Protein AF-A0AA39ITQ7-F1 (afdb_monomer)

Secondary structure (DSSP, 8-state):
-HHHHHHHHHHHHHHTTTT--TT-EEE---S--SSSSS--TT--SGGGSS-----EEEEETTEEPSSS-HHHHHHHHHHHHHHHHHHHHHHHHH-HHHHHHHHHHHHHHHHHHHHHHHHHHHHHTTTPPEEEEEE-TTS-EEEEEEEEETTTTEEEEE-S----

Organism: NCBI:txid47425

Solvent-accessible surface area (backbone atoms only — not comparable to full-atom values): 9907 Å² total; per-residue (Å²): 107,69,70,64,47,51,55,48,50,56,52,48,52,63,76,41,60,95,69,76,55,94,82,60,38,77,44,68,57,75,82,45,32,92,49,98,60,79,71,66,98,79,57,87,49,77,80,64,31,28,68,82,37,81,61,46,75,45,27,65,93,85,46,71,69,93,84,63,71,60,67,63,52,49,51,54,52,49,52,52,50,51,51,52,51,52,51,51,52,49,30,72,77,62,36,60,70,52,51,53,51,50,54,50,50,52,52,52,50,53,50,50,55,50,26,52,50,47,35,49,52,36,61,76,59,68,73,52,68,47,76,50,79,49,69,46,98,88,65,51,77,47,39,40,39,38,42,70,42,72,87,80,38,45,74,48,83,42,66,83,64,78,81,128

Structure (mmCIF, N/CA/C/O backbone):
data_AF-A0AA39ITQ7-F1
#
_entry.id   AF-A0AA39ITQ7-F1
#
loop_
_atom_site.group_PDB
_atom_site.id
_atom_site.type_symbol
_atom_site.label_atom_id
_atom_site.label_alt_id
_atom_site.label_comp_id
_atom_site.label_asym_id
_atom_site.label_entity_id
_atom_site.label_seq_id
_atom_site.pdbx_PDB_ins_code
_atom_site.Cartn_x
_atom_site.Cartn_y
_atom_site.Cartn_z
_atom_site.occupancy
_atom_site.B_iso_or_equiv
_atom_site.auth_seq_id
_atom_site.auth_comp_id
_atom_site.auth_asym_id
_atom_site.auth_atom_id
_atom_site.pdbx_PDB_model_num
ATOM 1 N N . HIS A 1 1 ? 3.014 -5.168 1.101 1.00 56.47 1 HIS A N 1
ATOM 2 C CA . HIS A 1 1 ? 1.814 -5.413 1.934 1.00 56.47 1 HIS A CA 1
ATOM 3 C C . HIS A 1 1 ? 0.848 -4.228 1.999 1.00 56.47 1 HIS A C 1
ATOM 5 O O . HIS A 1 1 ? -0.329 -4.468 1.799 1.00 56.47 1 HIS A O 1
ATOM 11 N N . LEU A 1 2 ? 1.289 -2.980 2.225 1.00 61.53 2 LEU A N 1
ATOM 12 C CA . LEU A 1 2 ? 0.388 -1.823 2.428 1.00 61.53 2 LEU A CA 1
ATOM 13 C C . LEU A 1 2 ? -0.668 -1.613 1.320 1.00 61.53 2 LEU A C 1
ATOM 15 O O . LEU A 1 2 ? -1.850 -1.526 1.634 1.00 61.53 2 LEU A O 1
ATOM 19 N N . GLY A 1 3 ? -0.275 -1.613 0.039 1.00 62.28 3 GLY A N 1
ATOM 20 C CA . GLY A 1 3 ? -1.227 -1.469 -1.077 1.00 62.28 3 GLY A CA 1
ATOM 21 C C . GLY A 1 3 ? -2.244 -2.614 -1.153 1.00 62.28 3 GLY A C 1
ATOM 22 O O . GLY A 1 3 ? -3.445 -2.376 -1.187 1.00 62.28 3 GLY A O 1
ATOM 23 N N . ALA A 1 4 ? -1.769 -3.859 -1.063 1.00 66.69 4 ALA A N 1
ATOM 24 C CA . ALA A 1 4 ? -2.628 -5.044 -1.067 1.00 66.69 4 ALA A CA 1
ATOM 25 C C . ALA A 1 4 ? -3.592 -5.093 0.136 1.00 66.69 4 ALA A C 1
ATOM 27 O O . ALA A 1 4 ? -4.732 -5.522 -0.014 1.00 66.69 4 ALA A O 1
ATOM 28 N N . MET A 1 5 ? -3.165 -4.628 1.317 1.00 74.25 5 MET A N 1
ATOM 29 C CA . MET A 1 5 ? -4.034 -4.552 2.497 1.00 74.25 5 MET A CA 1
ATOM 30 C C . MET A 1 5 ? -5.083 -3.447 2.369 1.00 74.25 5 MET A C 1
ATOM 32 O O . MET A 1 5 ? -6.224 -3.678 2.743 1.00 74.25 5 MET A O 1
ATOM 36 N N . SER A 1 6 ? -4.738 -2.285 1.801 1.00 74.25 6 SER A N 1
ATOM 37 C CA . SER A 1 6 ? -5.715 -1.220 1.527 1.00 74.25 6 SER A CA 1
ATOM 38 C C . SER A 1 6 ? -6.824 -1.712 0.591 1.00 74.25 6 SER A C 1
ATOM 40 O O . SER A 1 6 ? -8.007 -1.585 0.906 1.00 74.25 6 SER A O 1
ATOM 42 N N . SER A 1 7 ? -6.454 -2.386 -0.504 1.00 73.12 7 SER A N 1
ATOM 43 C CA . SER A 1 7 ? -7.423 -3.006 -1.415 1.00 73.12 7 SER A CA 1
ATOM 44 C C . SER A 1 7 ? -8.261 -4.089 -0.729 1.00 73.12 7 SER A C 1
ATOM 46 O O . SER A 1 7 ? -9.468 -4.157 -0.951 1.00 73.12 7 SER A O 1
ATOM 48 N N . ALA A 1 8 ? -7.653 -4.909 0.136 1.00 75.38 8 ALA A N 1
ATOM 49 C CA . ALA A 1 8 ? -8.378 -5.920 0.902 1.00 75.38 8 ALA A CA 1
ATOM 50 C C . ALA A 1 8 ? -9.399 -5.293 1.864 1.00 75.38 8 ALA A C 1
ATOM 52 O O . ALA A 1 8 ? -10.536 -5.752 1.913 1.00 75.38 8 ALA A O 1
ATOM 53 N N . VAL A 1 9 ? -9.028 -4.225 2.577 1.00 80.56 9 VAL A N 1
ATOM 54 C CA . VAL A 1 9 ? -9.927 -3.485 3.477 1.00 80.56 9 VAL A CA 1
ATOM 55 C C . VAL A 1 9 ? -11.089 -2.868 2.699 1.00 80.56 9 VAL A C 1
ATOM 57 O O . VAL A 1 9 ? -12.236 -3.033 3.104 1.00 80.56 9 VAL A O 1
ATOM 60 N N . GLN A 1 10 ? -10.826 -2.219 1.560 1.00 79.38 10 GLN A N 1
ATOM 61 C CA . GLN A 1 10 ? -11.874 -1.644 0.704 1.00 79.38 10 GLN A CA 1
ATOM 62 C C . GLN A 1 10 ? -12.850 -2.713 0.197 1.00 79.38 10 GLN A C 1
ATOM 64 O O . GLN A 1 10 ? -14.065 -2.546 0.296 1.00 79.38 10 GLN A O 1
ATOM 69 N N . PHE A 1 11 ? -12.324 -3.836 -0.297 1.00 79.94 11 PHE A N 1
ATOM 70 C CA . PHE A 1 11 ? -13.140 -4.957 -0.757 1.00 79.94 11 PHE A CA 1
ATOM 71 C C . PHE A 1 11 ? -13.994 -5.545 0.373 1.00 79.94 11 PHE A C 1
ATOM 73 O O . PHE A 1 11 ? -15.185 -5.782 0.194 1.00 79.94 11 PHE A O 1
ATOM 80 N N . GLN A 1 12 ? -13.405 -5.749 1.552 1.00 79.50 12 GLN A N 1
ATOM 81 C CA . GLN A 1 12 ? -14.096 -6.283 2.726 1.00 79.50 12 GLN A CA 1
ATOM 82 C C . GLN A 1 12 ? -15.184 -5.340 3.245 1.00 79.50 12 GLN A C 1
ATOM 84 O O . GLN A 1 12 ? -16.264 -5.807 3.605 1.00 79.50 12 GLN A O 1
ATOM 89 N N . ALA A 1 13 ? -14.920 -4.032 3.263 1.00 80.12 13 ALA A N 1
ATOM 90 C CA . ALA A 1 13 ? -15.892 -3.025 3.669 1.00 80.12 13 ALA A CA 1
ATOM 91 C C . ALA A 1 13 ? -17.134 -3.042 2.766 1.00 80.12 13 ALA A C 1
ATOM 93 O O . ALA A 1 13 ? -18.254 -2.946 3.269 1.00 80.12 13 ALA A O 1
ATOM 94 N N . GLU A 1 1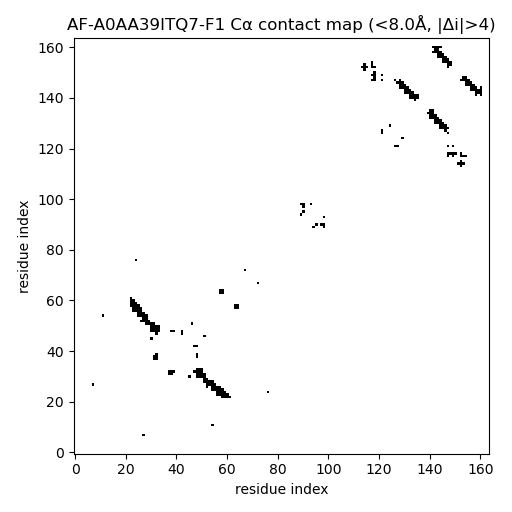4 ? -16.955 -3.224 1.454 1.00 80.81 14 GLU A N 1
ATOM 95 C CA . GLU A 1 14 ? -18.082 -3.349 0.526 1.00 80.81 14 GLU A CA 1
ATOM 96 C C . GLU A 1 14 ? -18.773 -4.718 0.645 1.00 80.81 14 GLU A C 1
ATOM 98 O O . GLU A 1 14 ? -20.000 -4.782 0.693 1.00 80.81 14 GLU A O 1
ATOM 103 N N . LEU A 1 15 ? -18.010 -5.810 0.776 1.00 80.50 15 LEU A N 1
ATOM 104 C CA . LEU A 1 15 ? -18.551 -7.167 0.924 1.00 80.50 15 LEU A CA 1
ATOM 105 C C . LEU A 1 15 ? -19.446 -7.315 2.168 1.00 80.50 15 LEU A C 1
ATOM 107 O O . LEU A 1 15 ? -20.478 -7.984 2.115 1.00 80.50 15 LEU A O 1
ATOM 111 N N . TYR A 1 16 ? -19.061 -6.691 3.283 1.00 80.44 16 TYR A N 1
ATOM 112 C CA . TYR A 1 16 ? -19.754 -6.780 4.573 1.00 80.44 16 TYR A CA 1
ATOM 113 C C . TYR A 1 16 ? -20.554 -5.519 4.931 1.00 80.44 16 TYR A C 1
ATOM 115 O O . TYR A 1 16 ? -20.909 -5.300 6.095 1.00 80.44 16 TYR A O 1
ATOM 123 N N . LYS A 1 17 ? -20.863 -4.678 3.944 1.00 85.50 17 LYS A N 1
ATOM 124 C CA . LYS A 1 17 ? -21.597 -3.426 4.137 1.00 85.50 17 LYS A CA 1
ATOM 125 C C . LYS A 1 17 ? -22.914 -3.654 4.884 1.00 85.50 17 LYS A C 1
ATOM 127 O O . LYS A 1 17 ? -23.744 -4.467 4.484 1.00 85.50 17 LYS A O 1
ATOM 132 N N . GLY A 1 18 ? -23.090 -2.945 5.999 1.00 87.44 18 GLY A N 1
ATOM 133 C CA . GLY A 1 18 ? -24.263 -3.070 6.874 1.00 87.44 18 GLY A CA 1
ATOM 134 C C . GLY A 1 18 ? -24.305 -4.329 7.754 1.00 87.44 18 GLY A C 1
ATOM 135 O O . GLY A 1 18 ? -25.274 -4.512 8.484 1.00 87.44 18 GLY A O 1
ATOM 136 N N . GLN A 1 19 ? -23.281 -5.188 7.707 1.00 86.38 19 GLN A N 1
ATOM 137 C CA . GLN A 1 19 ? -23.194 -6.423 8.502 1.00 86.38 19 GLN A CA 1
ATOM 138 C C . GLN A 1 19 ? -22.106 -6.370 9.584 1.00 86.38 19 GLN A C 1
ATOM 140 O O . GLN A 1 19 ? -22.133 -7.183 10.509 1.00 86.38 19 GLN A O 1
ATOM 145 N N . LEU A 1 20 ? -21.151 -5.441 9.463 1.00 83.12 20 LEU A N 1
ATOM 146 C CA . LEU A 1 20 ? -20.057 -5.281 10.418 1.00 83.12 20 LEU A CA 1
ATOM 147 C C . LEU A 1 20 ? -20.537 -4.654 11.725 1.00 83.12 20 LEU A C 1
ATOM 149 O O . LEU A 1 20 ? -21.331 -3.713 11.733 1.00 83.12 20 LEU A O 1
ATOM 153 N N . GLN A 1 21 ? -20.007 -5.179 12.823 1.00 82.75 21 GLN A N 1
ATOM 154 C CA . GLN A 1 21 ? -20.189 -4.652 14.168 1.00 82.75 21 GLN A CA 1
ATOM 155 C C . GLN A 1 21 ? -18.827 -4.311 14.774 1.00 82.75 21 GLN A C 1
ATOM 157 O O . GLN A 1 21 ? -17.800 -4.875 14.392 1.00 82.75 21 GLN A O 1
ATOM 162 N N . GLU A 1 22 ? -18.816 -3.384 15.727 1.00 79.31 22 GLU A N 1
ATOM 163 C CA . GLU A 1 22 ? -17.609 -3.070 16.484 1.00 79.31 22 GLU A CA 1
ATOM 164 C C . GLU A 1 22 ? -17.056 -4.329 17.176 1.00 79.31 22 GLU A C 1
ATOM 166 O O . GLU A 1 22 ? -17.805 -5.140 17.726 1.00 79.31 22 GLU A O 1
ATOM 171 N N . GLY A 1 23 ? -15.735 -4.512 17.109 1.00 77.31 23 GLY A N 1
ATOM 172 C CA . GLY A 1 23 ? -15.049 -5.701 17.624 1.00 77.31 23 GLY A CA 1
ATOM 173 C C . GLY A 1 23 ? -14.981 -6.885 16.651 1.00 77.31 23 GLY A C 1
ATOM 174 O O . GLY A 1 23 ? -14.383 -7.912 16.985 1.00 77.31 23 GLY A O 1
ATOM 175 N N . ASP A 1 24 ? -15.547 -6.766 15.449 1.00 80.69 24 ASP A N 1
ATOM 176 C CA . ASP A 1 24 ? -15.403 -7.784 14.412 1.00 80.69 24 ASP A CA 1
ATOM 177 C C . ASP A 1 24 ? -13.967 -7.854 13.881 1.00 80.69 24 ASP A C 1
ATOM 179 O O . ASP A 1 24 ? -13.354 -6.846 13.533 1.00 80.69 24 ASP A O 1
ATOM 183 N N . VAL A 1 25 ? -13.441 -9.076 13.768 1.00 79.69 25 VAL A N 1
ATOM 184 C CA . VAL A 1 25 ? -12.120 -9.340 13.183 1.00 79.69 25 VAL A CA 1
ATOM 185 C C . VAL A 1 25 ? -12.299 -10.120 11.891 1.00 79.69 25 VAL A C 1
ATOM 187 O O . VAL A 1 25 ? -12.742 -11.274 11.904 1.00 79.69 25 VAL A O 1
ATOM 190 N N . LEU A 1 26 ? -11.927 -9.496 10.776 1.00 80.06 26 LEU A N 1
ATOM 191 C CA . LEU A 1 26 ? -11.880 -10.136 9.468 1.00 80.06 26 LEU A CA 1
ATOM 192 C C . LEU A 1 26 ? -10.479 -10.676 9.209 1.00 80.06 26 LEU A C 1
ATOM 194 O O . LEU A 1 26 ? -9.481 -9.996 9.446 1.00 80.06 26 LEU A O 1
ATOM 198 N N . VAL A 1 27 ? -10.410 -11.901 8.695 1.00 74.69 27 VAL A N 1
ATOM 199 C CA . VAL A 1 27 ? -9.153 -12.509 8.265 1.00 74.69 27 VAL A CA 1
ATOM 200 C C . VAL A 1 27 ? -9.262 -12.860 6.800 1.00 74.69 27 VAL A C 1
ATOM 202 O O . VAL A 1 27 ? -10.143 -13.614 6.400 1.00 74.69 27 VAL A O 1
ATOM 205 N N . SER A 1 28 ? -8.343 -12.318 6.012 1.00 69.75 28 SER A N 1
ATOM 206 C CA . SER A 1 28 ? -8.119 -12.686 4.619 1.00 69.75 28 SER A CA 1
ATOM 207 C C . SER A 1 28 ? -6.737 -13.286 4.466 1.00 69.75 28 SER A C 1
ATOM 209 O O . SER A 1 28 ? -5.779 -12.785 5.057 1.00 69.75 28 SER A O 1
ATOM 211 N N . ASN A 1 29 ? -6.617 -14.287 3.601 1.00 62.31 29 ASN A N 1
ATOM 212 C CA . ASN A 1 29 ? -5.337 -14.609 2.994 1.00 62.31 29 ASN A CA 1
ATOM 213 C C . ASN A 1 29 ? -5.425 -14.422 1.475 1.00 62.31 29 ASN A C 1
ATOM 215 O O . ASN A 1 29 ? -6.501 -14.433 0.884 1.00 62.31 29 ASN A O 1
ATOM 219 N N . HIS A 1 30 ? -4.265 -14.230 0.867 1.00 47.97 30 HIS A N 1
ATOM 220 C CA . HIS A 1 30 ? -4.038 -14.412 -0.561 1.00 47.97 30 HIS A CA 1
ATOM 221 C C . HIS A 1 30 ? -2.909 -15.461 -0.682 1.00 47.97 30 HIS A C 1
ATOM 223 O O . HIS A 1 30 ? -2.155 -15.612 0.285 1.00 47.97 30 HIS A O 1
ATOM 229 N N . PRO A 1 31 ? -2.850 -16.249 -1.771 1.00 40.75 31 PRO A N 1
ATOM 230 C CA . PRO A 1 31 ? -2.678 -17.707 -1.690 1.00 40.75 31 PRO A CA 1
ATOM 231 C C . PRO A 1 31 ? -1.387 -18.114 -0.944 1.00 40.75 31 PRO A C 1
ATOM 233 O O . PRO A 1 31 ? -0.304 -17.589 -1.197 1.00 40.75 31 PRO A O 1
ATOM 236 N N . GLY A 1 32 ? -1.487 -19.040 0.012 1.00 34.22 32 GLY A N 1
ATOM 237 C CA . GLY A 1 32 ? -0.347 -19.457 0.833 1.00 34.22 32 GLY A CA 1
ATOM 238 C C . GLY A 1 32 ? -0.534 -20.849 1.430 1.00 34.22 32 GLY A C 1
ATOM 239 O O . GLY A 1 32 ? -1.437 -21.073 2.234 1.00 34.22 32 GLY A O 1
ATOM 240 N N . GLY A 1 33 ? 0.333 -21.772 1.003 1.00 32.34 33 GLY A N 1
ATOM 241 C CA . GLY A 1 33 ? 0.245 -23.231 1.120 1.00 32.34 33 GLY A CA 1
ATOM 242 C C . GLY A 1 33 ? 0.007 -23.815 2.511 1.00 32.34 33 GLY A C 1
ATOM 243 O O . GLY A 1 33 ? 0.274 -23.205 3.538 1.00 32.34 33 GLY A O 1
ATOM 244 N N . ARG A 1 34 ? -0.414 -25.090 2.536 1.00 31.64 34 ARG A N 1
ATOM 245 C CA . ARG A 1 34 ? -0.637 -25.928 3.740 1.00 31.64 34 ARG A CA 1
ATOM 246 C C . ARG A 1 34 ? 0.614 -26.174 4.617 1.00 31.64 34 ARG A C 1
ATOM 248 O O . ARG A 1 34 ? 0.565 -27.023 5.505 1.00 31.64 34 ARG A O 1
ATOM 255 N N . ARG A 1 35 ? 1.740 -25.490 4.389 1.00 31.34 35 ARG A N 1
ATOM 256 C CA . ARG A 1 35 ? 2.970 -25.565 5.199 1.00 31.34 35 ARG A 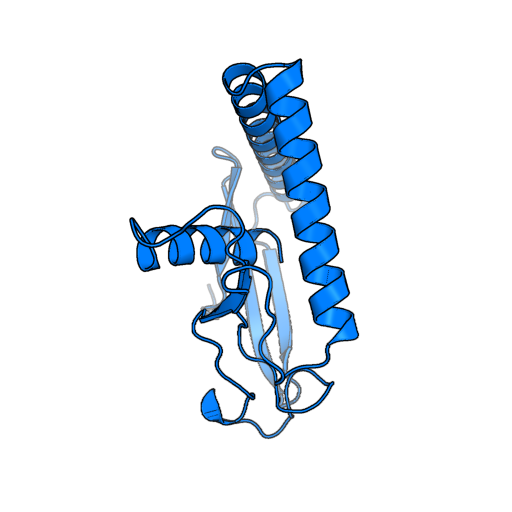CA 1
ATOM 257 C C . ARG A 1 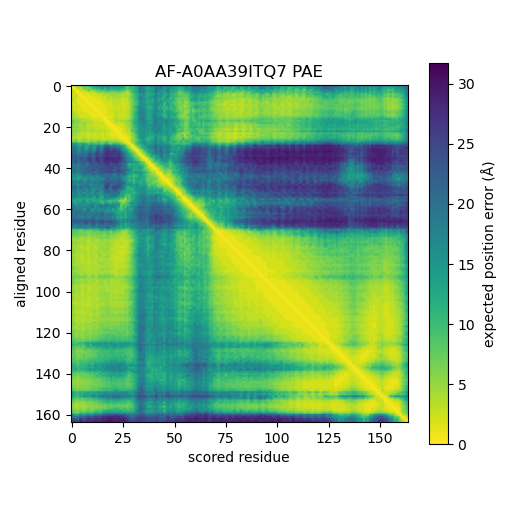35 ? 3.678 -24.214 5.212 1.00 31.34 35 ARG A C 1
ATOM 259 O O . ARG A 1 35 ? 3.632 -23.492 4.224 1.00 31.34 35 ARG A O 1
ATOM 266 N N . ALA A 1 36 ? 4.366 -23.909 6.312 1.00 33.31 36 ALA A N 1
ATOM 267 C CA . ALA A 1 36 ? 5.290 -22.782 6.386 1.00 33.31 36 ALA A CA 1
ATOM 268 C C . ALA A 1 36 ? 6.339 -22.914 5.264 1.00 33.31 36 ALA A C 1
ATOM 270 O O . ALA A 1 36 ? 7.130 -23.857 5.258 1.00 33.31 36 ALA A O 1
ATOM 271 N N . GLY A 1 37 ? 6.268 -22.015 4.282 1.00 36.56 37 GLY A N 1
ATOM 272 C CA . GLY A 1 37 ? 6.991 -22.098 3.014 1.00 36.56 37 GLY A CA 1
ATOM 273 C C . GLY A 1 37 ? 6.079 -21.672 1.866 1.00 36.56 37 GLY A C 1
ATOM 274 O O . GLY A 1 37 ? 5.331 -22.477 1.316 1.00 36.56 37 GLY A O 1
ATOM 275 N N . SER A 1 38 ? 6.104 -20.381 1.548 1.00 46.84 38 SER A N 1
ATOM 276 C CA . SER A 1 38 ? 5.411 -19.781 0.408 1.00 46.84 38 SER A CA 1
ATOM 277 C C . SER A 1 38 ? 5.874 -20.423 -0.905 1.00 46.84 38 SER A C 1
ATOM 279 O O . SER A 1 38 ? 7.069 -20.424 -1.183 1.00 46.84 38 SER A O 1
ATOM 281 N N . MET A 1 39 ? 4.912 -20.915 -1.698 1.00 45.75 39 MET A N 1
ATOM 282 C CA . MET A 1 39 ? 5.065 -21.452 -3.062 1.00 45.75 39 MET A CA 1
ATOM 283 C C . MET A 1 39 ? 5.735 -22.845 -3.168 1.00 45.75 39 MET A C 1
ATOM 285 O O . MET A 1 39 ? 6.950 -22.955 -3.329 1.00 45.75 39 MET A O 1
ATOM 289 N N . PRO A 1 40 ? 4.963 -23.952 -3.118 1.00 51.25 40 PRO A N 1
ATOM 290 C CA . PRO A 1 40 ? 5.472 -25.271 -3.488 1.00 51.25 40 PRO A CA 1
ATOM 291 C C . PRO A 1 40 ? 5.895 -25.260 -4.971 1.00 51.25 40 PRO A C 1
ATOM 293 O O . PRO A 1 40 ? 5.065 -24.916 -5.812 1.00 51.25 40 PRO A O 1
ATOM 296 N N . PRO A 1 41 ? 7.117 -25.697 -5.334 1.00 50.06 41 PRO A N 1
ATOM 297 C CA . PRO A 1 41 ? 7.668 -25.577 -6.697 1.00 50.06 41 PRO A CA 1
ATOM 298 C C . PRO A 1 41 ? 6.933 -26.404 -7.770 1.00 50.06 41 PRO A C 1
ATOM 300 O O . PRO A 1 41 ? 7.313 -26.393 -8.935 1.00 50.06 41 PRO A O 1
ATOM 303 N N . PHE A 1 42 ? 5.889 -27.140 -7.387 1.00 58.06 42 PHE A N 1
ATOM 304 C CA . PHE A 1 42 ? 5.097 -27.997 -8.269 1.00 58.06 42 PHE A CA 1
ATOM 305 C C . PHE A 1 42 ? 3.618 -27.602 -8.322 1.00 58.06 42 PHE A C 1
ATOM 307 O O . PHE A 1 42 ? 2.824 -28.326 -8.923 1.00 58.06 42 PHE A O 1
ATOM 314 N N . SER A 1 43 ? 3.234 -26.500 -7.668 1.00 51.16 43 SER A N 1
ATOM 315 C CA . SER A 1 43 ? 1.869 -25.988 -7.730 1.00 51.16 43 SER A CA 1
ATOM 316 C C . SER A 1 43 ? 1.597 -25.435 -9.127 1.00 51.16 43 SER A C 1
ATOM 318 O O . SER A 1 43 ? 2.309 -24.550 -9.589 1.00 51.16 43 SER A O 1
ATOM 320 N N . LYS A 1 44 ? 0.596 -25.982 -9.818 1.00 53.84 44 LYS A N 1
ATOM 321 C CA . LYS A 1 44 ? 0.190 -25.551 -11.168 1.00 53.84 44 LYS A CA 1
ATOM 322 C C . LYS A 1 44 ? -1.164 -24.851 -11.188 1.00 53.84 44 LYS A C 1
ATOM 324 O O . LYS A 1 44 ? -1.571 -24.352 -12.232 1.00 53.84 44 LYS A O 1
ATOM 329 N N . THR A 1 45 ? -1.879 -24.853 -10.064 1.00 52.16 45 THR A N 1
ATOM 330 C CA . THR A 1 45 ? -3.192 -24.216 -9.931 1.00 52.16 45 THR A CA 1
ATOM 331 C C . THR A 1 45 ? -3.353 -23.588 -8.545 1.00 52.16 45 THR A C 1
ATOM 333 O O . THR A 1 45 ? -2.730 -24.028 -7.578 1.00 52.16 45 THR A O 1
ATOM 336 N N . ILE A 1 46 ? -4.212 -22.572 -8.428 1.00 50.75 46 ILE A N 1
ATOM 337 C CA . ILE A 1 46 ? -4.431 -21.807 -7.184 1.00 50.75 46 ILE A CA 1
ATOM 338 C C . ILE A 1 46 ? -4.974 -22.712 -6.056 1.00 50.75 46 ILE A C 1
ATOM 340 O O . ILE A 1 46 ? -4.727 -22.476 -4.876 1.00 50.75 46 ILE A O 1
ATOM 344 N N . GLU A 1 47 ? -5.677 -23.797 -6.385 1.00 50.66 47 GLU A N 1
ATOM 345 C CA . GLU A 1 47 ? -6.194 -24.780 -5.419 1.00 50.66 47 GLU A CA 1
ATOM 346 C C . GLU A 1 47 ? -5.080 -25.612 -4.760 1.00 50.66 47 GLU A C 1
ATOM 348 O O . GLU A 1 47 ? -5.266 -26.176 -3.678 1.00 50.66 47 GLU A O 1
ATOM 353 N N . GLN A 1 48 ? -3.914 -25.695 -5.404 1.00 46.25 48 GLN A N 1
ATOM 354 C CA . GLN A 1 48 ? -2.737 -26.412 -4.910 1.00 46.25 48 GLN A CA 1
ATOM 355 C C . GLN A 1 48 ? -1.869 -25.531 -3.989 1.00 46.25 48 GLN A C 1
ATOM 357 O O . GLN A 1 48 ? -1.021 -26.049 -3.258 1.00 46.25 48 GLN A O 1
ATOM 362 N N . GLU A 1 49 ? -2.144 -24.222 -3.936 1.00 49.50 49 GLU A N 1
ATOM 363 C CA . GLU A 1 49 ? -1.401 -23.219 -3.161 1.00 49.50 49 GLU A CA 1
ATOM 364 C C . GLU A 1 49 ? -1.937 -22.987 -1.742 1.00 49.50 49 GLU A C 1
ATOM 366 O O . GLU A 1 49 ? -1.556 -22.017 -1.096 1.00 49.50 49 GLU A O 1
ATOM 371 N N . GLY A 1 50 ? -2.767 -23.879 -1.196 1.00 50.53 50 GLY A N 1
ATOM 372 C CA . GLY A 1 50 ? -3.200 -23.821 0.207 1.00 50.53 50 GLY A CA 1
ATOM 373 C C . GLY A 1 50 ? -4.647 -23.391 0.414 1.00 50.53 50 GLY A C 1
ATOM 374 O O . GLY A 1 50 ? -5.474 -23.470 -0.486 1.00 50.53 50 GLY A O 1
ATOM 375 N N . ALA A 1 51 ? -4.986 -23.036 1.656 1.00 44.59 51 ALA A N 1
ATOM 376 C CA . ALA A 1 51 ? -6.350 -22.644 1.999 1.00 44.59 51 ALA A CA 1
ATOM 377 C C . ALA A 1 51 ? -6.674 -21.297 1.343 1.00 44.59 51 ALA A C 1
ATOM 379 O O . ALA A 1 51 ? -5.953 -20.331 1.563 1.00 44.59 51 ALA A O 1
ATOM 380 N N . GLN A 1 52 ? -7.754 -21.232 0.568 1.00 49.66 52 GLN A N 1
ATOM 381 C CA . GLN A 1 52 ? -8.288 -19.981 0.039 1.00 49.66 52 GLN A CA 1
ATOM 382 C C . GLN A 1 52 ? -9.214 -19.377 1.091 1.00 49.66 52 GLN A C 1
ATOM 384 O O . GLN A 1 52 ? -10.304 -19.894 1.341 1.00 49.66 52 GLN A O 1
ATOM 389 N N . ILE A 1 53 ? -8.769 -18.309 1.747 1.00 51.94 53 ILE A N 1
ATOM 390 C CA . ILE A 1 53 ? -9.578 -17.612 2.739 1.00 51.94 53 ILE A CA 1
ATOM 391 C C . ILE A 1 53 ? -10.186 -16.390 2.067 1.00 51.94 53 ILE A C 1
ATOM 393 O O . ILE A 1 53 ? -9.640 -15.286 2.108 1.00 51.94 53 ILE A O 1
ATOM 397 N N . LEU A 1 54 ? -11.348 -16.616 1.454 1.00 52.94 54 LEU A N 1
ATOM 398 C CA . LEU A 1 54 ? -12.238 -15.567 0.977 1.00 52.94 54 LEU A CA 1
ATOM 399 C C . LEU A 1 54 ? -12.867 -14.916 2.214 1.00 52.94 54 LEU A C 1
ATOM 401 O O . LEU A 1 54 ? -13.939 -15.317 2.643 1.00 52.94 54 LEU A O 1
ATOM 405 N N . SER A 1 55 ? -12.095 -14.039 2.860 1.00 48.88 55 SER A N 1
ATOM 406 C CA . SER A 1 55 ? -12.432 -13.245 4.047 1.00 48.88 55 SER A CA 1
ATOM 407 C C . SER A 1 55 ? -13.535 -13.828 4.930 1.00 48.88 55 SER A C 1
ATOM 409 O O . SER A 1 55 ? -14.706 -13.560 4.678 1.00 48.88 55 SER A O 1
ATOM 411 N N . PHE A 1 56 ? -13.197 -14.544 6.004 1.00 58.62 56 PHE A N 1
ATOM 412 C CA . PHE A 1 56 ? -14.192 -14.933 7.011 1.00 58.62 56 PHE A CA 1
ATOM 413 C C . PHE A 1 56 ? -13.983 -14.181 8.325 1.00 58.62 56 PHE A C 1
ATOM 415 O O . PHE A 1 56 ? -12.884 -13.729 8.660 1.00 58.62 56 PHE A O 1
ATOM 422 N N . LYS A 1 57 ? -15.070 -14.051 9.084 1.00 54.97 57 LYS A N 1
ATOM 423 C CA . LYS A 1 57 ? -15.073 -13.476 10.427 1.00 54.97 57 LYS A CA 1
ATOM 424 C C . LYS A 1 57 ? -14.409 -14.458 11.397 1.00 54.97 57 LYS A C 1
ATOM 426 O O . LYS A 1 57 ? -14.970 -15.514 11.680 1.00 54.97 57 LYS A O 1
ATOM 431 N N . LEU A 1 58 ? -13.208 -14.128 11.873 1.00 58.78 58 LEU A N 1
ATOM 432 C CA . LEU A 1 58 ? -12.429 -14.980 12.782 1.00 58.78 58 LEU A CA 1
ATOM 433 C C . LEU A 1 58 ? -12.925 -14.868 14.228 1.00 58.78 58 LEU A C 1
ATOM 435 O O . LEU A 1 58 ? -12.858 -15.842 14.976 1.00 58.78 58 LEU A O 1
ATOM 439 N N . VAL A 1 59 ? -13.423 -13.687 14.606 1.00 56.44 59 VAL A N 1
ATOM 440 C CA . VAL A 1 59 ? -13.953 -13.409 15.941 1.00 56.44 59 VAL A CA 1
ATOM 441 C C . VAL A 1 59 ? -15.391 -12.928 15.831 1.00 56.44 59 VAL A C 1
ATOM 443 O O . VAL A 1 59 ? -15.686 -11.946 15.151 1.00 56.44 59 VAL A O 1
ATOM 446 N N . LYS A 1 60 ? -16.291 -13.612 16.538 1.00 52.00 60 LYS A N 1
ATOM 447 C CA . LYS A 1 60 ? -17.652 -13.145 16.817 1.00 52.00 60 LYS A CA 1
ATOM 448 C C . LYS A 1 60 ? -17.791 -13.086 18.333 1.00 52.00 60 LYS A C 1
ATOM 450 O O . LYS A 1 60 ? -17.638 -14.112 18.987 1.00 52.00 60 LYS A O 1
ATOM 455 N N . GLN A 1 61 ? -18.034 -11.896 18.887 1.00 49.09 61 GLN A N 1
ATOM 456 C CA . GLN A 1 61 ? -18.197 -11.703 20.338 1.00 49.09 61 GLN A CA 1
ATOM 457 C C . GLN A 1 61 ? -17.005 -12.234 21.170 1.00 49.09 61 GLN A C 1
ATOM 459 O O . GLN A 1 61 ? -17.185 -12.908 22.179 1.00 49.09 61 GLN A O 1
ATOM 464 N N . GLY A 1 62 ? -15.770 -11.977 20.727 1.00 53.16 62 GLY A N 1
ATOM 465 C CA . GLY A 1 62 ? -14.557 -12.302 21.492 1.00 53.16 62 GLY A CA 1
ATOM 466 C C . GLY A 1 62 ? -14.072 -13.760 21.438 1.00 53.16 62 GLY A C 1
ATOM 467 O O . GLY A 1 62 ? -13.044 -14.062 22.038 1.00 53.16 62 GLY A O 1
ATOM 468 N N . SER A 1 63 ? -14.745 -14.660 20.710 1.00 47.03 63 SER A N 1
ATOM 469 C CA . SER A 1 63 ? -14.311 -16.064 20.559 1.00 47.03 63 SER A CA 1
ATOM 470 C C . SER A 1 63 ? -13.619 -16.309 19.211 1.00 47.03 63 SER A C 1
ATOM 472 O O . SER A 1 63 ? -14.208 -16.028 18.168 1.00 47.03 63 SER A O 1
ATOM 474 N N . ILE A 1 64 ? -12.380 -16.822 19.236 1.00 57.22 64 ILE A N 1
ATOM 475 C CA . ILE A 1 64 ? -11.562 -17.172 18.055 1.00 57.22 64 ILE A CA 1
ATOM 476 C C . ILE A 1 64 ? -11.882 -18.613 17.616 1.00 57.22 64 ILE A C 1
ATOM 478 O O . ILE A 1 64 ? -11.947 -19.501 18.459 1.00 57.22 64 ILE A O 1
ATOM 482 N N . LEU A 1 65 ? -12.053 -18.859 16.312 1.00 54.16 65 LEU A N 1
ATOM 483 C CA . LEU A 1 65 ? -12.275 -20.200 15.741 1.00 54.16 65 LEU A CA 1
ATOM 484 C C . LEU A 1 65 ? -10.956 -21.020 15.657 1.00 54.16 65 LEU A C 1
ATOM 486 O O . LEU A 1 65 ? -9.960 -20.543 15.115 1.00 54.16 65 LEU A O 1
ATOM 490 N N . ASP A 1 66 ? -10.964 -22.263 16.156 1.00 51.19 66 ASP A N 1
ATOM 491 C CA . ASP A 1 66 ? -9.809 -23.116 16.545 1.00 51.19 66 ASP A CA 1
ATOM 492 C C . ASP A 1 66 ? -8.857 -23.655 15.436 1.00 51.19 66 ASP A C 1
ATOM 494 O O . ASP A 1 66 ? -8.123 -24.618 15.659 1.00 51.19 66 ASP A O 1
ATOM 498 N N . ALA A 1 67 ? -8.818 -23.094 14.223 1.00 49.38 67 ALA A N 1
ATOM 499 C CA . ALA A 1 67 ? -8.232 -23.800 13.065 1.00 49.38 67 ALA A CA 1
ATOM 500 C C . ALA A 1 67 ? -6.812 -23.380 12.602 1.00 49.38 67 ALA A C 1
ATOM 502 O O . ALA A 1 67 ? -6.343 -23.890 11.584 1.00 49.38 67 ALA A O 1
ATOM 503 N N . LEU A 1 68 ? -6.103 -22.468 13.278 1.00 52.22 68 LEU A N 1
ATOM 504 C CA . LEU A 1 68 ? -4.836 -21.890 12.777 1.00 52.22 68 LEU A CA 1
ATOM 505 C C . LEU A 1 68 ? -3.796 -21.690 13.890 1.00 52.22 68 LEU A C 1
ATOM 507 O O . LEU A 1 68 ? -4.158 -21.754 15.057 1.00 52.22 68 LEU A O 1
ATOM 511 N N . ASN A 1 69 ? -2.517 -21.457 13.541 1.00 61.47 69 ASN A N 1
ATOM 512 C CA . ASN A 1 69 ? -1.431 -21.217 14.507 1.00 61.47 69 ASN A CA 1
ATOM 513 C C . ASN A 1 69 ? -1.796 -20.047 15.437 1.00 61.47 69 ASN A C 1
ATOM 515 O O . ASN A 1 69 ? -1.649 -18.873 15.092 1.00 61.47 69 ASN A O 1
ATOM 519 N N . ILE A 1 70 ? -2.348 -20.396 16.599 1.00 66.12 70 ILE A N 1
ATOM 520 C CA . ILE A 1 70 ? -3.115 -19.484 17.446 1.00 66.12 70 ILE A CA 1
ATOM 521 C C . ILE A 1 70 ? -2.226 -18.340 17.950 1.00 66.12 70 ILE A C 1
ATOM 523 O O . ILE A 1 70 ? -2.725 -17.241 18.166 1.00 66.12 70 ILE A O 1
ATOM 527 N N . SER A 1 71 ? -0.918 -18.564 18.115 1.00 69.19 71 SER A N 1
ATOM 528 C CA . SER A 1 71 ? 0.019 -17.540 18.587 1.00 69.19 71 SER A CA 1
ATOM 529 C C . SER A 1 71 ? 0.180 -16.388 17.599 1.00 69.19 71 SER A C 1
ATOM 531 O O . SER A 1 71 ? 0.083 -15.231 18.002 1.00 69.19 71 SER A O 1
ATOM 533 N N . ASP A 1 72 ? 0.376 -16.691 16.316 1.00 71.06 72 ASP A N 1
ATOM 534 C CA . ASP A 1 72 ? 0.677 -15.675 15.302 1.00 71.06 72 ASP A CA 1
ATOM 535 C C . ASP A 1 72 ? -0.572 -14.862 14.976 1.00 71.06 72 ASP A C 1
ATOM 537 O O . ASP A 1 72 ? -0.524 -13.634 14.902 1.00 71.06 72 ASP A O 1
ATOM 541 N N . LEU A 1 73 ? -1.721 -15.537 14.880 1.00 71.44 73 LEU A N 1
ATOM 542 C CA . LEU A 1 73 ? -3.005 -14.860 14.741 1.00 71.44 73 LEU A CA 1
ATOM 543 C C . LEU A 1 73 ? -3.313 -13.989 15.955 1.00 71.44 73 LEU A C 1
ATOM 545 O O . LEU A 1 73 ? -3.695 -12.837 15.783 1.00 71.44 73 LEU A O 1
ATOM 549 N N . LYS A 1 74 ? -3.115 -14.489 17.183 1.00 70.81 74 LYS A N 1
ATOM 550 C CA . LYS A 1 74 ? -3.308 -13.675 18.392 1.00 70.81 74 LYS A CA 1
ATOM 551 C C . LYS A 1 74 ? -2.394 -12.457 18.402 1.00 70.81 74 LYS A C 1
ATOM 553 O O . LYS A 1 74 ? -2.856 -11.386 18.786 1.00 70.81 74 LYS A O 1
ATOM 558 N N . ALA A 1 75 ? -1.144 -12.591 17.963 1.00 79.31 75 ALA A N 1
ATOM 559 C CA . ALA A 1 75 ? -0.221 -11.466 17.865 1.00 79.31 75 ALA A CA 1
ATOM 560 C C . ALA A 1 75 ? -0.713 -10.421 16.850 1.00 79.31 75 ALA A C 1
ATOM 562 O O . ALA A 1 75 ? -0.774 -9.239 17.179 1.00 79.31 75 ALA A O 1
ATOM 563 N N . GLN A 1 76 ? -1.143 -10.845 15.656 1.00 82.56 76 GLN A N 1
ATOM 564 C CA . GLN A 1 76 ? -1.666 -9.940 14.622 1.00 82.56 76 GLN A CA 1
ATOM 565 C C . GLN A 1 76 ? -2.974 -9.258 15.041 1.00 82.56 76 GLN A C 1
ATOM 567 O O . GLN A 1 76 ? -3.121 -8.048 14.875 1.00 82.56 76 GLN A O 1
ATOM 572 N N . VAL A 1 77 ? -3.904 -10.012 15.633 1.00 82.75 77 VAL A N 1
ATOM 573 C CA . VAL A 1 77 ? -5.160 -9.468 16.169 1.00 82.75 77 VAL A CA 1
ATOM 574 C C . VAL A 1 77 ? -4.876 -8.474 17.291 1.00 82.75 77 VAL A C 1
ATOM 576 O O . VAL A 1 77 ? -5.458 -7.395 17.296 1.00 82.75 77 VAL A O 1
ATOM 579 N N . SER A 1 78 ? -3.947 -8.786 18.199 1.00 80.44 78 SER A N 1
ATOM 580 C CA . SER A 1 78 ? -3.572 -7.874 19.290 1.00 80.44 78 SER A CA 1
ATOM 581 C C . SER A 1 78 ? -2.927 -6.592 18.769 1.00 80.44 78 SER A C 1
ATOM 583 O O . SER A 1 78 ? -3.258 -5.513 19.251 1.00 80.44 78 SER A O 1
ATOM 585 N N . ALA A 1 79 ? -2.054 -6.687 17.762 1.00 84.38 79 ALA A N 1
ATOM 586 C CA . ALA A 1 79 ? -1.436 -5.520 17.139 1.00 84.38 79 ALA A CA 1
ATOM 587 C C . ALA A 1 79 ? -2.481 -4.612 16.469 1.00 84.38 79 ALA A C 1
ATOM 589 O O . ALA A 1 79 ? -2.465 -3.400 16.676 1.00 84.38 79 ALA A O 1
ATOM 590 N N . ASN A 1 80 ? -3.433 -5.193 15.728 1.00 85.12 80 ASN A N 1
ATOM 591 C CA . ASN A 1 80 ? -4.524 -4.435 15.110 1.00 85.12 80 ASN A CA 1
ATOM 592 C C . ASN A 1 80 ? -5.462 -3.821 16.159 1.00 85.12 80 ASN A C 1
ATOM 594 O O . ASN A 1 80 ? -5.851 -2.665 16.021 1.00 85.12 80 ASN A O 1
ATOM 598 N N . TYR A 1 81 ? -5.790 -4.561 17.222 1.00 85.75 81 TYR A N 1
ATOM 599 C CA . TYR A 1 81 ? -6.607 -4.065 18.331 1.00 85.75 81 TYR A CA 1
ATOM 600 C C . TYR A 1 81 ? -5.943 -2.880 19.043 1.00 85.75 81 TYR A C 1
ATOM 602 O O . TYR A 1 81 ? -6.581 -1.856 19.290 1.00 85.75 81 TYR A O 1
ATOM 610 N N . GLN A 1 82 ? -4.641 -2.984 19.326 1.00 89.50 82 GLN A N 1
ATOM 611 C CA . GLN A 1 82 ? -3.868 -1.888 19.902 1.00 89.50 82 GLN A CA 1
ATOM 612 C C . GLN A 1 82 ? -3.823 -0.680 18.957 1.00 89.50 82 GLN A C 1
ATOM 614 O O . GLN A 1 82 ? -4.034 0.443 19.404 1.00 89.50 82 GLN A O 1
ATOM 619 N N . GLY A 1 83 ? -3.606 -0.901 17.657 1.00 89.81 83 GLY A N 1
ATOM 620 C CA . GLY A 1 83 ? -3.633 0.161 16.651 1.00 89.81 83 GLY A CA 1
ATOM 621 C C . GLY A 1 83 ? -4.978 0.888 16.595 1.00 89.81 83 GLY A C 1
ATOM 622 O O . GLY A 1 83 ? -5.007 2.115 16.639 1.00 89.81 83 GLY A O 1
ATOM 623 N N . ALA A 1 84 ? -6.088 0.145 16.577 1.00 89.44 84 ALA A N 1
ATOM 624 C CA . ALA A 1 84 ? -7.433 0.716 16.609 1.00 89.44 84 ALA A CA 1
ATOM 625 C C . ALA A 1 84 ? -7.674 1.525 17.891 1.00 89.44 84 ALA A C 1
ATOM 627 O O . ALA A 1 84 ? -8.170 2.645 17.820 1.00 89.44 84 ALA A O 1
ATOM 628 N N . THR A 1 85 ? -7.252 0.999 19.045 1.00 91.00 85 THR A N 1
ATOM 629 C CA . THR A 1 85 ? -7.363 1.697 20.337 1.00 91.00 85 THR A CA 1
ATOM 630 C C . THR A 1 85 ? -6.629 3.037 20.305 1.00 91.00 85 THR A C 1
ATOM 632 O O . THR A 1 85 ? -7.200 4.057 20.671 1.00 91.00 85 THR A O 1
ATOM 635 N N . LEU A 1 86 ? -5.386 3.058 19.814 1.00 94.31 86 LEU A N 1
ATOM 636 C CA . LEU A 1 86 ? -4.589 4.284 19.723 1.00 94.31 86 LEU A CA 1
ATOM 637 C C . LEU A 1 86 ? -5.213 5.313 18.773 1.00 94.31 86 LEU A C 1
ATOM 639 O O . LEU A 1 86 ? -5.197 6.502 19.077 1.00 94.31 86 LEU A O 1
ATOM 643 N N . ILE A 1 87 ? -5.783 4.871 17.647 1.00 92.56 87 ILE A N 1
ATOM 644 C CA . ILE A 1 87 ? -6.501 5.759 16.721 1.00 92.56 87 ILE A CA 1
ATOM 645 C C . ILE A 1 87 ? -7.765 6.317 17.383 1.00 92.56 87 ILE A C 1
ATOM 647 O O . ILE A 1 87 ? -8.022 7.511 17.262 1.00 92.56 87 ILE A O 1
ATOM 651 N N . HIS A 1 88 ? -8.526 5.497 18.111 1.00 92.69 88 HIS A N 1
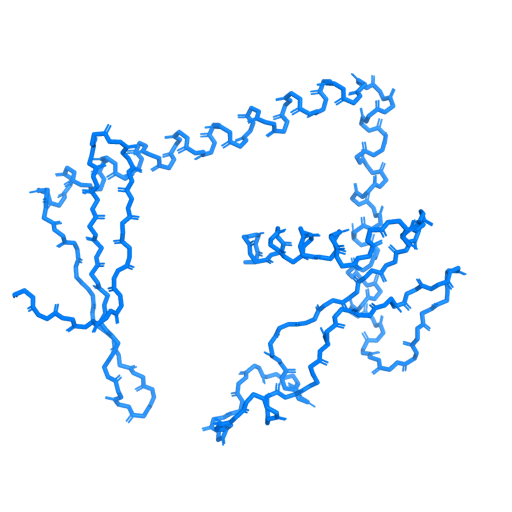ATOM 652 C CA . HIS A 1 88 ? -9.689 5.968 18.864 1.00 92.69 88 HIS A CA 1
ATOM 653 C C . HIS A 1 88 ? -9.301 7.028 19.899 1.00 92.69 88 HIS A C 1
ATOM 655 O O . HIS A 1 88 ? -9.902 8.097 19.906 1.00 92.69 88 HIS A O 1
ATOM 661 N N . THR A 1 89 ? -8.254 6.792 20.693 1.00 95.38 89 THR A N 1
ATOM 662 C CA . THR A 1 89 ? -7.742 7.785 21.652 1.00 95.38 89 THR A CA 1
ATOM 663 C C . THR A 1 89 ? -7.306 9.074 20.955 1.00 95.38 89 THR A C 1
ATOM 665 O O . THR A 1 89 ? -7.641 10.165 21.402 1.00 95.38 89 THR A O 1
ATOM 668 N N . LEU A 1 90 ? -6.618 8.971 19.815 1.00 94.94 90 LEU A N 1
ATOM 669 C CA . LEU A 1 90 ? -6.205 10.133 19.027 1.00 94.94 90 LEU A CA 1
ATOM 670 C C . LEU A 1 90 ? -7.417 10.951 18.536 1.00 94.94 90 LEU A C 1
ATOM 672 O O . LEU A 1 90 ? -7.388 12.180 18.566 1.00 94.94 90 LEU A O 1
ATOM 676 N N . ILE A 1 91 ? -8.489 10.276 18.108 1.00 96.06 91 ILE A N 1
ATOM 677 C CA . ILE A 1 91 ? -9.749 10.910 17.693 1.00 96.06 91 ILE A CA 1
ATOM 678 C C . ILE A 1 91 ? -10.449 11.573 18.886 1.00 96.06 91 ILE A C 1
ATOM 680 O O . ILE A 1 91 ? -10.990 12.665 18.731 1.00 96.06 91 ILE A O 1
ATOM 684 N N . GLU A 1 92 ? -10.434 10.956 20.068 1.00 96.44 92 GLU A N 1
ATOM 685 C CA . GLU A 1 92 ? -10.998 11.541 21.292 1.00 96.44 92 GLU A CA 1
ATOM 686 C C . GLU A 1 92 ? -10.246 12.806 21.732 1.00 96.44 92 GLU A C 1
ATOM 688 O O . GLU A 1 92 ? -10.873 13.782 22.141 1.00 96.44 92 GLU A O 1
ATOM 693 N N . GLU A 1 93 ? -8.915 12.814 21.620 1.00 97.25 93 GLU A N 1
ATOM 694 C CA . GLU A 1 93 ? -8.073 13.945 22.027 1.00 97.25 93 GLU A CA 1
ATOM 695 C C . GLU A 1 93 ? -8.084 15.108 21.022 1.0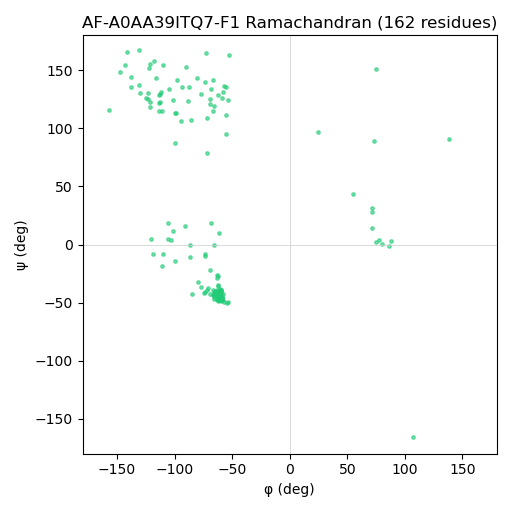0 97.25 93 GLU A C 1
ATOM 697 O O . GLU A 1 93 ? -8.017 16.270 21.428 1.00 97.25 93 GLU A O 1
ATOM 702 N N . LEU A 1 94 ? -8.145 14.815 19.716 1.00 95.19 94 LEU A N 1
ATOM 703 C CA . LEU A 1 94 ? -7.922 15.805 18.651 1.00 95.19 94 LEU A CA 1
ATOM 704 C C . LEU A 1 94 ? -9.118 16.038 17.720 1.00 95.19 94 LEU A C 1
ATOM 706 O O . LEU A 1 94 ? -9.068 16.991 16.946 1.00 95.19 94 LEU A O 1
ATOM 710 N N . SER A 1 95 ? -10.188 15.243 17.814 1.00 96.25 95 SER A N 1
ATOM 711 C CA . SER A 1 95 ? -11.322 15.127 16.874 1.00 96.25 95 SER A CA 1
ATOM 712 C C . SER A 1 95 ? -11.021 14.370 15.575 1.00 96.25 95 SER A C 1
ATOM 714 O O . SER A 1 95 ? -9.908 14.394 15.050 1.00 96.25 95 SER A O 1
ATOM 716 N N . LEU A 1 96 ? -12.055 13.730 15.018 1.00 95.44 96 LEU A N 1
ATOM 717 C CA . LEU A 1 96 ? -11.969 12.975 13.763 1.00 95.44 96 LEU A CA 1
ATOM 718 C C . LEU A 1 96 ? -11.488 13.848 12.595 1.00 95.44 96 LEU A C 1
ATOM 720 O O . LEU A 1 96 ? -10.623 13.431 11.832 1.00 95.44 96 LEU A O 1
ATOM 724 N N . GLU A 1 97 ? -11.999 15.074 12.504 1.00 97.00 97 GLU A N 1
ATOM 725 C CA . GLU A 1 97 ? -11.709 16.022 11.422 1.00 97.00 97 GLU A CA 1
ATOM 726 C C . GLU A 1 97 ? -10.211 16.353 11.339 1.00 97.00 97 GLU A C 1
ATOM 728 O O . GLU A 1 97 ? -9.625 16.399 10.256 1.00 97.00 97 GLU A O 1
ATOM 733 N N . VAL A 1 98 ? -9.563 16.534 12.494 1.00 96.50 98 VAL A N 1
ATOM 734 C CA . VAL A 1 98 ? -8.121 16.803 12.572 1.00 96.50 98 VAL A CA 1
ATOM 735 C C . VAL A 1 98 ? -7.318 15.566 12.176 1.00 96.50 98 VAL A C 1
ATOM 737 O O . VAL A 1 98 ? -6.337 15.674 11.437 1.00 96.50 98 VAL A O 1
ATOM 740 N N . VAL A 1 99 ? -7.730 14.383 12.634 1.00 95.94 99 VAL A N 1
ATOM 741 C CA . VAL A 1 99 ? -7.053 13.120 12.309 1.00 95.94 99 VAL A CA 1
ATOM 742 C C . VAL A 1 99 ? -7.126 12.830 10.807 1.00 95.94 99 VAL A C 1
ATOM 744 O O . VAL A 1 99 ? -6.098 12.547 10.189 1.00 95.94 99 VAL A O 1
ATOM 747 N N . GLU A 1 100 ? -8.302 12.969 10.194 1.00 94.31 100 GLU A N 1
ATOM 748 C CA . GLU A 1 100 ? -8.495 12.797 8.748 1.00 94.31 100 GLU A CA 1
ATOM 749 C C . GLU A 1 100 ? -7.678 13.804 7.930 1.00 94.31 100 GLU A C 1
ATOM 751 O O . GLU A 1 100 ? -7.047 13.429 6.933 1.00 94.31 100 GLU A O 1
ATOM 756 N N . PHE A 1 101 ? -7.624 15.066 8.375 1.00 96.19 101 PHE A N 1
ATOM 757 C CA . PHE A 1 101 ? -6.799 16.097 7.748 1.00 96.19 101 PHE A CA 1
ATOM 758 C C . PHE A 1 101 ? -5.319 15.693 7.709 1.00 96.19 101 PHE A C 1
ATOM 760 O O . PHE A 1 101 ? -4.690 15.739 6.648 1.00 96.19 101 PHE A O 1
ATOM 767 N N . TYR A 1 102 ? -4.759 15.244 8.836 1.00 96.25 102 TYR A N 1
ATOM 768 C CA . TYR A 1 102 ? -3.351 14.849 8.897 1.00 96.25 102 TYR A C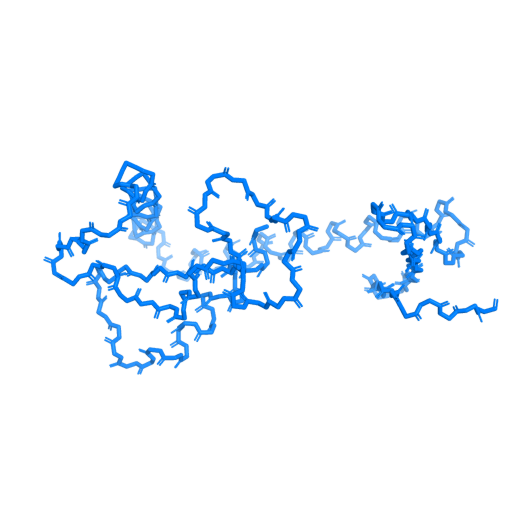A 1
ATOM 769 C C . TYR A 1 102 ? -3.056 13.547 8.148 1.00 96.25 102 TYR A C 1
ATOM 771 O O . TYR A 1 102 ? -2.019 13.465 7.489 1.00 96.25 102 TYR A O 1
ATOM 779 N N . ILE A 1 103 ? -3.949 12.551 8.179 1.00 93.56 103 ILE A N 1
ATOM 780 C CA . ILE A 1 103 ? -3.791 11.325 7.374 1.00 93.56 103 ILE A CA 1
ATOM 781 C C . ILE A 1 103 ? -3.723 11.680 5.885 1.00 93.56 103 ILE A C 1
ATOM 783 O O . ILE A 1 103 ? -2.820 11.220 5.181 1.00 93.56 103 ILE A O 1
ATOM 787 N N . THR A 1 104 ? -4.618 12.556 5.425 1.00 94.69 104 THR A N 1
ATOM 788 C CA . THR A 1 104 ? -4.625 13.049 4.041 1.00 94.69 104 THR A CA 1
ATOM 789 C C . THR A 1 104 ? -3.337 13.810 3.719 1.00 94.69 104 THR A C 1
ATOM 791 O O . THR A 1 104 ? -2.714 13.581 2.682 1.00 94.69 104 THR A O 1
ATOM 794 N N . ALA A 1 105 ? -2.873 14.676 4.623 1.00 95.88 105 ALA A N 1
ATOM 795 C CA . ALA A 1 105 ? -1.628 15.420 4.443 1.00 95.88 105 ALA A CA 1
ATOM 796 C C . ALA A 1 105 ? -0.398 14.499 4.332 1.00 95.88 105 ALA A C 1
ATOM 798 O O . ALA A 1 105 ? 0.471 14.734 3.488 1.00 95.88 105 ALA A O 1
ATOM 799 N N . ILE A 1 106 ? -0.332 13.430 5.132 1.00 95.56 106 ILE A N 1
ATOM 800 C CA . ILE A 1 106 ? 0.737 12.4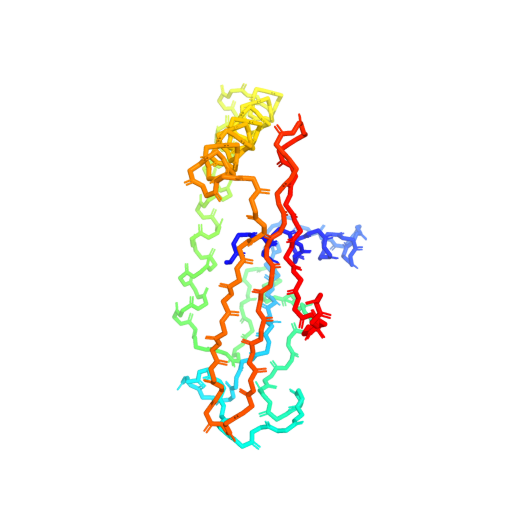22 5.064 1.00 95.56 106 ILE A CA 1
ATOM 801 C C . ILE A 1 106 ? 0.718 11.710 3.708 1.00 95.56 106 ILE A C 1
ATOM 803 O O . ILE A 1 106 ? 1.766 11.583 3.074 1.00 95.56 106 ILE A O 1
ATOM 807 N N . GLN A 1 107 ? -0.459 11.281 3.244 1.00 94.25 107 GLN A N 1
ATOM 808 C CA . GLN A 1 107 ? -0.612 10.609 1.949 1.00 94.25 107 GLN A CA 1
ATOM 809 C C . GLN A 1 107 ? -0.183 11.513 0.788 1.00 94.25 107 GLN A C 1
ATOM 811 O O . GLN A 1 107 ? 0.640 11.103 -0.030 1.00 94.25 107 GLN A O 1
ATOM 816 N N . ASN A 1 108 ? -0.646 12.765 0.776 1.00 95.50 108 ASN A N 1
ATOM 817 C CA . ASN A 1 108 ? -0.277 13.748 -0.243 1.00 95.50 108 ASN A CA 1
ATOM 818 C C . ASN A 1 108 ? 1.230 14.040 -0.239 1.00 95.50 108 ASN A C 1
ATOM 820 O O . ASN A 1 108 ? 1.848 14.159 -1.295 1.00 95.50 108 ASN A O 1
ATOM 824 N N . THR A 1 109 ? 1.844 14.125 0.946 1.00 96.50 109 THR A N 1
ATOM 825 C CA . THR A 1 109 ? 3.293 14.346 1.078 1.00 96.50 109 THR A CA 1
ATOM 826 C C . THR A 1 109 ? 4.087 13.161 0.529 1.00 96.50 109 THR A C 1
ATOM 828 O O . THR A 1 109 ? 5.063 13.352 -0.196 1.00 96.50 109 THR A O 1
ATOM 831 N N . ALA A 1 110 ? 3.661 11.933 0.837 1.00 93.50 110 ALA A N 1
ATOM 832 C CA . ALA A 1 110 ? 4.289 10.722 0.316 1.00 93.50 110 ALA A CA 1
ATOM 833 C C . ALA A 1 110 ? 4.162 10.624 -1.213 1.00 93.50 110 ALA A C 1
ATOM 835 O O . ALA A 1 110 ? 5.129 10.273 -1.891 1.00 93.50 110 ALA A O 1
ATOM 836 N N . GLU A 1 111 ? 2.996 10.975 -1.762 1.00 93.44 111 GLU A N 1
ATOM 837 C CA . GLU A 1 111 ? 2.773 11.031 -3.206 1.00 93.44 111 GLU A CA 1
ATOM 838 C C . GLU A 1 111 ? 3.678 12.073 -3.875 1.00 93.44 111 GLU A C 1
ATOM 840 O O . GLU A 1 111 ? 4.365 11.755 -4.846 1.00 93.44 111 GLU A O 1
ATOM 845 N N . ALA A 1 112 ? 3.737 13.294 -3.337 1.00 93.06 112 ALA A N 1
ATOM 846 C CA . ALA A 1 112 ? 4.583 14.359 -3.869 1.00 93.06 112 ALA A CA 1
ATOM 847 C C . ALA A 1 112 ? 6.067 13.955 -3.881 1.00 93.06 112 ALA A C 1
ATOM 849 O O . ALA A 1 112 ? 6.731 14.081 -4.910 1.00 93.06 112 ALA A O 1
ATOM 850 N N . ALA A 1 113 ? 6.565 13.380 -2.781 1.00 94.06 113 ALA A N 1
ATOM 851 C CA . ALA A 1 113 ? 7.936 12.879 -2.694 1.00 94.06 113 ALA A CA 1
ATOM 852 C C . ALA A 1 113 ? 8.221 11.774 -3.728 1.00 94.06 113 ALA A C 1
ATOM 854 O O . ALA A 1 113 ? 9.301 11.731 -4.322 1.00 94.06 113 ALA A O 1
ATOM 855 N N . MET A 1 114 ? 7.248 10.893 -3.987 1.00 93.75 114 MET A N 1
ATOM 856 C CA . MET A 1 114 ? 7.373 9.866 -5.022 1.00 93.75 114 MET A CA 1
ATOM 857 C C . MET A 1 114 ? 7.418 10.477 -6.429 1.00 93.75 114 MET A C 1
ATOM 859 O O . MET A 1 114 ? 8.260 10.085 -7.236 1.00 93.75 114 MET A O 1
ATOM 863 N N . ARG A 1 115 ? 6.566 11.466 -6.725 1.00 92.38 115 ARG A N 1
ATOM 864 C CA . ARG A 1 115 ? 6.577 12.176 -8.016 1.00 92.38 115 ARG A CA 1
ATOM 865 C C . ARG A 1 115 ? 7.912 12.885 -8.251 1.00 92.38 115 ARG A C 1
ATOM 867 O O . ARG A 1 115 ? 8.469 12.795 -9.344 1.00 92.38 115 ARG A O 1
ATOM 874 N N . GLU A 1 116 ? 8.475 13.523 -7.227 1.00 91.50 116 GLU A N 1
ATOM 875 C CA . GLU A 1 116 ? 9.808 14.134 -7.302 1.00 91.50 116 GLU A CA 1
ATOM 876 C C . GLU A 1 116 ? 10.909 13.103 -7.573 1.00 91.50 116 GLU A C 1
ATOM 878 O O . GLU A 1 116 ? 11.769 13.324 -8.434 1.00 91.50 116 GLU A O 1
ATOM 883 N N . LEU A 1 117 ? 10.862 11.956 -6.889 1.00 92.50 117 LEU A N 1
ATOM 884 C CA . LEU A 1 117 ? 11.790 10.852 -7.120 1.00 92.50 117 LEU A CA 1
ATOM 885 C C . LEU A 1 117 ? 11.715 10.351 -8.569 1.00 92.50 117 LEU A C 1
ATOM 887 O O . LEU A 1 117 ? 12.756 10.159 -9.198 1.00 92.50 117 LEU A O 1
ATOM 891 N N . LEU A 1 118 ? 10.512 10.175 -9.118 1.00 91.75 118 LEU A N 1
ATOM 892 C CA . LEU A 1 118 ? 10.313 9.742 -10.504 1.00 91.75 118 LEU A CA 1
ATOM 893 C C . LEU A 1 118 ? 10.904 10.745 -11.502 1.00 91.75 118 LEU A C 1
ATOM 895 O O . LEU A 1 118 ? 11.656 10.350 -12.393 1.00 91.75 118 LEU A O 1
ATOM 899 N N . CYS A 1 119 ? 10.663 12.043 -11.306 1.00 89.75 119 CYS A N 1
ATOM 900 C CA . CYS A 1 119 ? 11.269 13.106 -12.112 1.00 89.75 119 CYS A CA 1
ATOM 901 C C . CYS A 1 119 ? 12.804 13.103 -12.035 1.00 89.75 119 CYS A C 1
ATOM 903 O O . CYS A 1 119 ? 13.488 13.354 -13.031 1.00 89.75 119 CYS A O 1
ATOM 905 N N . PHE A 1 120 ? 13.370 12.837 -10.855 1.00 90.50 120 PHE A N 1
ATOM 906 C CA . PHE A 1 120 ? 14.815 12.698 -10.687 1.00 90.50 120 PHE A CA 1
ATOM 907 C C . PHE A 1 120 ? 15.364 11.475 -11.433 1.00 90.50 120 PHE A C 1
ATOM 909 O O . PHE A 1 120 ? 16.381 11.585 -12.120 1.00 90.50 120 PHE A O 1
ATOM 916 N N . VAL A 1 121 ? 14.698 10.323 -11.321 1.00 91.00 121 VAL A N 1
ATOM 917 C CA . VAL A 1 121 ? 15.075 9.085 -12.018 1.00 91.00 121 VAL A CA 1
ATOM 918 C C . VAL A 1 121 ? 15.049 9.299 -13.531 1.00 91.00 121 VAL A C 1
ATOM 920 O O . VAL A 1 121 ? 16.044 9.007 -14.191 1.00 91.00 121 VAL A O 1
ATOM 923 N N . ASP A 1 122 ? 13.982 9.885 -14.071 1.00 90.56 122 ASP A N 1
ATOM 924 C CA . ASP A 1 122 ? 13.867 10.195 -15.500 1.00 90.56 122 ASP A CA 1
ATOM 925 C C . ASP A 1 122 ? 15.054 11.036 -16.008 1.00 90.56 122 ASP A C 1
ATOM 927 O O . ASP A 1 122 ? 15.757 10.646 -16.946 1.00 90.56 122 ASP A O 1
ATOM 931 N N . LYS A 1 123 ? 15.376 12.131 -15.304 1.00 90.00 123 LYS A N 1
ATOM 932 C CA . LYS A 1 123 ? 16.535 12.984 -15.617 1.00 90.00 123 LYS A CA 1
ATOM 933 C C . LYS A 1 123 ? 17.854 12.221 -15.541 1.00 90.00 123 LYS A C 1
ATOM 935 O O . LYS A 1 123 ? 18.703 12.377 -16.418 1.00 90.00 123 LYS A O 1
ATOM 940 N N . LYS A 1 124 ? 18.037 11.392 -14.508 1.00 91.00 124 LYS A N 1
ATOM 941 C CA . LYS A 1 124 ? 19.261 10.607 -14.292 1.00 91.00 124 LYS A CA 1
ATOM 942 C C . LYS A 1 124 ? 19.522 9.617 -15.429 1.00 91.00 124 LYS A C 1
ATOM 944 O O . LYS A 1 124 ? 20.680 9.391 -15.772 1.00 91.00 124 LYS A O 1
ATOM 949 N N . PHE A 1 125 ? 18.469 9.054 -16.018 1.00 90.00 125 PHE A N 1
ATOM 950 C CA . PHE A 1 125 ? 18.563 8.093 -17.122 1.00 90.00 125 PHE A CA 1
ATOM 951 C C . PHE A 1 125 ? 18.283 8.713 -18.503 1.00 90.00 125 PHE A C 1
ATOM 953 O O . PHE A 1 125 ? 18.186 8.000 -19.504 1.00 90.00 125 PHE A O 1
ATOM 960 N N . GLY A 1 126 ? 18.228 10.047 -18.585 1.00 88.75 126 GLY A N 1
ATOM 961 C CA . GLY A 1 126 ? 18.160 10.792 -19.840 1.00 88.75 126 GLY A CA 1
ATOM 962 C C . GLY A 1 126 ? 16.824 10.678 -20.574 1.00 88.75 126 GLY A C 1
ATOM 963 O O . GLY A 1 126 ? 16.822 10.692 -21.805 1.00 88.75 126 GLY A O 1
ATOM 964 N N . GLY A 1 127 ? 15.712 10.530 -19.848 1.00 85.25 127 GLY A N 1
ATOM 965 C CA . GLY A 1 127 ? 14.367 10.482 -20.429 1.00 85.25 127 GLY A CA 1
ATOM 966 C C . GLY A 1 127 ? 14.054 9.198 -21.200 1.00 85.25 127 GLY A C 1
ATOM 967 O O . GLY A 1 127 ? 13.125 9.162 -22.007 1.00 85.25 127 GLY A O 1
ATOM 968 N N . LYS A 1 128 ? 14.879 8.156 -21.040 1.00 87.94 128 LYS A N 1
ATOM 969 C CA . LYS A 1 128 ? 14.717 6.882 -21.745 1.00 87.94 128 LYS A CA 1
ATOM 970 C C . LYS A 1 128 ? 13.996 5.870 -20.855 1.00 87.94 128 LYS A C 1
ATOM 972 O O . LYS A 1 128 ? 14.315 5.795 -19.668 1.00 87.94 128 LYS A O 1
ATOM 977 N N . PRO A 1 129 ? 13.103 5.035 -21.420 1.00 90.19 129 PRO A N 1
ATOM 978 C CA . PRO A 1 129 ? 12.500 3.938 -20.677 1.00 90.19 129 PRO A CA 1
ATOM 979 C C . PRO A 1 129 ? 13.562 3.022 -20.065 1.00 90.19 129 PRO A C 1
ATOM 981 O O . PRO A 1 129 ? 14.527 2.641 -20.737 1.00 90.19 129 PRO A O 1
ATOM 984 N N . LEU A 1 130 ? 13.362 2.643 -18.806 1.00 91.25 130 LEU A N 1
ATOM 985 C CA . LEU A 1 130 ? 14.210 1.674 -18.119 1.00 91.25 130 LEU A CA 1
ATOM 986 C C . LEU A 1 130 ? 13.785 0.268 -18.535 1.00 91.25 130 LEU A C 1
ATOM 988 O O . LEU A 1 130 ? 12.596 0.010 -18.721 1.00 91.25 130 LEU A O 1
ATOM 992 N N . LYS A 1 131 ? 14.748 -0.641 -18.682 1.00 92.69 131 LYS A N 1
ATOM 993 C CA . LYS A 1 131 ? 14.494 -2.039 -19.038 1.00 92.69 131 LYS A CA 1
ATOM 994 C C . LYS A 1 131 ? 15.252 -2.958 -18.089 1.00 92.69 131 LYS A C 1
ATOM 996 O O . LYS A 1 131 ? 16.416 -2.694 -17.790 1.00 92.69 131 LYS A O 1
ATOM 1001 N N . ALA A 1 132 ? 14.598 -4.022 -17.644 1.00 90.44 132 ALA A N 1
ATOM 1002 C CA . ALA A 1 132 ? 15.189 -5.091 -16.854 1.00 90.44 132 ALA A CA 1
ATOM 1003 C C . ALA A 1 132 ? 14.676 -6.444 -17.358 1.00 90.44 132 ALA A C 1
ATOM 1005 O O . ALA A 1 132 ? 13.515 -6.562 -17.750 1.00 90.44 132 ALA A O 1
ATOM 1006 N N . THR A 1 133 ? 15.553 -7.440 -17.334 1.00 91.62 133 THR A N 1
ATOM 1007 C CA . THR A 1 133 ? 15.246 -8.823 -17.695 1.00 91.62 133 THR A CA 1
ATOM 1008 C C . THR A 1 133 ? 15.764 -9.719 -16.583 1.00 91.62 133 THR A C 1
ATOM 1010 O O . THR A 1 133 ? 16.922 -9.579 -16.185 1.00 91.62 133 THR A O 1
ATOM 1013 N N . ASP A 1 134 ? 14.917 -10.623 -16.106 1.00 90.19 134 ASP A N 1
ATOM 1014 C CA . ASP A 1 134 ? 15.259 -11.654 -15.128 1.00 90.19 134 ASP A CA 1
ATOM 1015 C 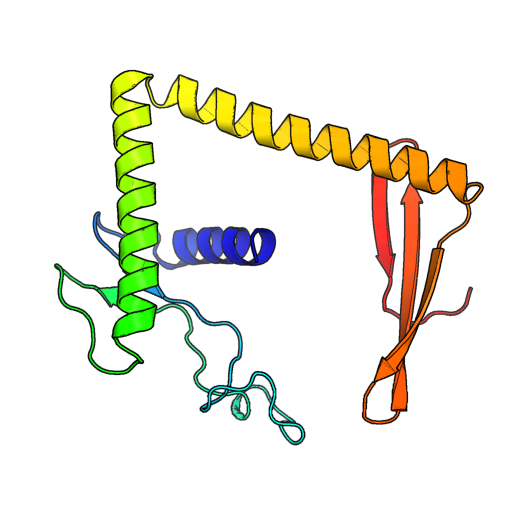C . ASP A 1 134 ? 14.758 -13.025 -15.607 1.00 90.19 134 ASP A C 1
ATOM 1017 O O . ASP A 1 134 ? 13.981 -13.107 -16.561 1.00 90.19 134 ASP A O 1
ATOM 1021 N N . TYR A 1 135 ? 15.215 -14.099 -14.966 1.00 86.12 135 TYR A N 1
ATOM 1022 C CA . TYR A 1 135 ? 14.875 -15.470 -15.338 1.00 86.12 135 TYR A CA 1
ATOM 1023 C C . TYR A 1 135 ? 14.243 -16.209 -14.167 1.00 86.12 135 TYR A C 1
ATOM 1025 O O . TYR A 1 135 ? 14.769 -16.238 -13.053 1.00 86.12 135 TYR A O 1
ATOM 1033 N N . MET A 1 136 ? 13.115 -16.846 -14.445 1.00 82.88 136 MET A N 1
ATOM 1034 C CA . MET A 1 136 ? 12.421 -17.704 -13.499 1.00 82.88 136 MET A CA 1
ATOM 1035 C C . MET A 1 136 ? 13.186 -19.025 -13.310 1.00 82.88 136 MET A C 1
ATOM 1037 O O . MET A 1 136 ? 14.079 -19.379 -14.081 1.00 82.88 136 MET A O 1
ATOM 1041 N N . VAL A 1 137 ? 12.848 -19.777 -12.259 1.00 79.00 137 VAL A N 1
ATOM 1042 C CA . VAL A 1 137 ? 13.540 -21.035 -11.899 1.00 79.00 137 VAL A CA 1
ATOM 1043 C C . VAL A 1 137 ? 13.403 -22.111 -12.989 1.00 79.00 137 VAL A C 1
ATOM 1045 O O . VAL A 1 137 ? 14.264 -22.979 -13.119 1.00 79.00 137 VAL A O 1
ATOM 1048 N N . ASP A 1 138 ? 12.338 -22.048 -13.784 1.00 81.69 138 ASP A N 1
ATOM 1049 C CA . ASP A 1 138 ? 12.077 -22.890 -14.957 1.00 81.69 138 ASP A CA 1
ATOM 1050 C C . ASP A 1 138 ? 12.707 -22.355 -16.258 1.00 81.69 138 ASP A C 1
ATOM 1052 O O . ASP A 1 138 ? 12.619 -23.008 -17.298 1.00 81.69 138 ASP A O 1
ATOM 1056 N N . GLY A 1 139 ? 13.395 -21.212 -16.195 1.00 79.25 139 GLY A N 1
ATOM 1057 C CA . GLY A 1 139 ? 14.084 -20.584 -17.318 1.00 79.25 139 GLY A CA 1
ATOM 1058 C C . GLY A 1 139 ? 13.222 -19.636 -18.152 1.00 79.25 139 GLY A C 1
ATOM 1059 O O . GLY A 1 139 ? 13.736 -19.102 -19.137 1.00 79.25 139 GLY A O 1
ATOM 1060 N N . GLU A 1 140 ? 11.955 -19.399 -17.789 1.00 82.31 140 GLU A N 1
ATOM 1061 C CA . GLU A 1 140 ? 11.133 -18.389 -18.463 1.00 82.31 140 GLU A CA 1
ATOM 1062 C C . GLU A 1 140 ? 11.667 -16.972 -18.217 1.00 82.31 140 GLU A C 1
ATOM 1064 O O . GLU A 1 140 ? 12.132 -16.632 -17.126 1.00 82.31 140 GLU A O 1
ATOM 1069 N N . GLU A 1 141 ? 11.615 -16.132 -19.251 1.00 87.38 141 GLU A N 1
ATOM 1070 C CA . GLU A 1 141 ? 12.136 -14.768 -19.204 1.00 87.38 141 GLU A CA 1
ATOM 1071 C C . GLU A 1 141 ? 11.064 -13.791 -18.704 1.00 87.38 141 GLU A C 1
ATOM 1073 O O . GLU A 1 141 ? 10.006 -13.638 -19.318 1.00 87.38 141 GLU A O 1
ATOM 1078 N N . LEU A 1 142 ? 11.370 -13.064 -17.630 1.00 85.25 142 LEU A N 1
ATOM 1079 C CA . LEU A 1 142 ? 10.559 -11.962 -17.131 1.00 85.25 142 LEU A CA 1
ATOM 1080 C C . LEU A 1 142 ? 11.159 -10.634 -17.600 1.00 85.25 142 LEU A C 1
ATOM 1082 O O . LEU A 1 142 ? 12.240 -10.236 -17.165 1.00 85.25 142 LEU A O 1
ATOM 1086 N N . ARG A 1 143 ? 10.439 -9.920 -18.469 1.00 89.81 143 ARG A N 1
ATOM 1087 C CA . ARG A 1 143 ? 10.836 -8.597 -18.972 1.00 89.81 143 ARG A CA 1
ATOM 1088 C C . ARG A 1 143 ? 10.011 -7.505 -18.311 1.00 89.81 143 ARG A C 1
ATOM 1090 O O . ARG A 1 143 ? 8.788 -7.588 -18.275 1.00 89.81 143 ARG A O 1
ATOM 1097 N N . LEU A 1 144 ? 10.679 -6.449 -17.859 1.00 92.31 144 LEU A N 1
ATOM 1098 C CA . LEU A 1 144 ? 10.054 -5.243 -17.332 1.00 92.31 144 LEU A CA 1
ATOM 1099 C C . LEU A 1 144 ? 10.565 -4.018 -18.088 1.00 92.31 144 LEU A C 1
ATOM 1101 O O . LEU A 1 144 ? 11.769 -3.752 -18.132 1.00 92.31 144 LEU A O 1
ATOM 1105 N N . LYS A 1 145 ? 9.637 -3.227 -18.623 1.00 92.44 145 LYS A N 1
ATOM 1106 C CA . LYS A 1 145 ? 9.892 -1.884 -19.140 1.00 92.44 145 LYS A CA 1
ATOM 1107 C C . LYS A 1 145 ? 9.189 -0.862 -18.253 1.00 92.44 145 LYS A C 1
ATOM 1109 O O . LYS A 1 145 ? 7.996 -0.969 -17.996 1.00 92.44 145 LYS A O 1
ATOM 1114 N N . ILE A 1 146 ? 9.921 0.154 -17.810 1.00 92.25 146 ILE A N 1
ATOM 1115 C CA . ILE A 1 146 ? 9.385 1.248 -16.997 1.00 92.25 146 ILE A CA 1
ATOM 1116 C C . ILE A 1 146 ? 9.452 2.529 -17.818 1.00 92.25 146 ILE A C 1
ATOM 1118 O O . ILE A 1 146 ? 10.531 2.932 -18.258 1.00 92.25 146 ILE A O 1
ATOM 1122 N N . SER A 1 147 ? 8.302 3.165 -18.025 1.00 91.69 147 SER A N 1
ATOM 1123 C CA . SER A 1 147 ? 8.199 4.464 -18.699 1.00 91.69 147 SER A CA 1
ATOM 1124 C C . SER A 1 147 ? 7.713 5.501 -17.697 1.00 91.69 147 SER A C 1
ATOM 1126 O O . SER A 1 147 ? 6.718 5.264 -17.019 1.00 91.69 147 SER A O 1
ATOM 1128 N N . ILE A 1 148 ? 8.421 6.621 -17.586 1.00 92.75 148 ILE A N 1
ATOM 1129 C CA . ILE A 1 148 ? 8.102 7.701 -16.649 1.00 92.75 148 ILE A CA 1
ATOM 1130 C C . ILE A 1 148 ? 7.651 8.908 -17.470 1.00 92.75 148 ILE A C 1
ATOM 1132 O O . ILE A 1 148 ? 8.325 9.275 -18.431 1.00 92.75 148 ILE A O 1
ATOM 1136 N N . ASP A 1 149 ? 6.525 9.519 -17.105 1.00 88.00 149 ASP A N 1
ATOM 1137 C CA . ASP A 1 149 ? 6.151 10.842 -17.600 1.00 88.00 149 ASP A CA 1
ATOM 1138 C C . ASP A 1 149 ? 6.619 11.903 -16.587 1.00 88.00 149 ASP A C 1
ATOM 1140 O O . ASP A 1 149 ? 6.020 12.051 -15.515 1.00 88.00 149 ASP A O 1
ATOM 1144 N N . PRO A 1 150 ? 7.678 12.671 -16.898 1.00 77.50 150 PRO A N 1
ATOM 1145 C CA . PRO A 1 150 ? 8.239 13.654 -15.979 1.00 77.50 150 PRO A CA 1
ATOM 1146 C C . PRO A 1 150 ? 7.371 14.912 -15.812 1.00 77.50 150 PRO A C 1
ATOM 1148 O O . PRO A 1 150 ? 7.697 15.758 -14.980 1.00 77.50 150 PRO A O 1
ATOM 1151 N N . LYS A 1 151 ? 6.299 15.092 -16.599 1.00 80.50 151 LYS A N 1
ATOM 1152 C CA . LYS A 1 151 ? 5.403 16.255 -16.477 1.00 80.50 151 LYS A CA 1
ATOM 1153 C C . LYS A 1 151 ? 4.337 16.045 -15.412 1.00 80.50 151 LYS A C 1
ATOM 1155 O O . LYS A 1 151 ? 4.051 16.972 -14.661 1.00 80.50 151 LYS A O 1
ATOM 1160 N N . CYS A 1 152 ? 3.750 14.853 -15.360 1.00 75.81 152 CYS A N 1
ATOM 1161 C CA . CYS A 1 152 ? 2.748 14.496 -14.359 1.00 75.81 152 CYS A CA 1
ATOM 1162 C C . CYS A 1 152 ? 3.334 13.667 -13.206 1.00 75.81 152 CYS A C 1
ATOM 1164 O O . CYS A 1 152 ? 2.697 13.575 -12.163 1.00 75.81 152 CYS A O 1
ATOM 1166 N N . GLY A 1 153 ? 4.546 13.112 -13.325 1.00 79.06 153 GLY A N 1
ATOM 1167 C CA . GLY A 1 153 ? 5.118 12.206 -12.323 1.00 79.06 153 GLY A CA 1
ATOM 1168 C C . GLY A 1 153 ? 4.419 10.845 -12.313 1.00 79.06 153 GLY A C 1
ATOM 1169 O O . GLY A 1 153 ? 4.325 10.207 -11.268 1.00 79.06 153 GLY A O 1
ATOM 1170 N N . GLU A 1 154 ? 3.869 10.436 -13.455 1.00 86.88 154 GLU A N 1
ATOM 1171 C CA . GLU A 1 154 ? 3.253 9.124 -13.636 1.00 86.88 154 GLU A CA 1
ATOM 1172 C C . GLU A 1 154 ? 4.283 8.112 -14.127 1.00 86.88 154 GLU A C 1
ATOM 1174 O O . GLU A 1 154 ? 5.280 8.449 -14.769 1.00 86.88 154 GLU A O 1
ATOM 1179 N N . VAL A 1 155 ? 4.040 6.844 -13.813 1.00 90.88 155 VAL A N 1
ATOM 1180 C CA . VAL A 1 155 ? 4.918 5.742 -14.186 1.00 90.88 155 VAL A CA 1
ATOM 1181 C C . VAL A 1 155 ? 4.088 4.561 -14.667 1.00 90.88 155 VAL A C 1
ATOM 1183 O O . VAL A 1 155 ? 3.091 4.189 -14.052 1.00 90.88 155 VAL A O 1
ATOM 1186 N N . VAL A 1 156 ? 4.521 3.959 -15.769 1.00 91.25 156 VAL A N 1
ATOM 1187 C CA . VAL A 1 156 ? 3.939 2.744 -16.335 1.00 91.25 156 VAL A CA 1
ATOM 1188 C C . VAL A 1 156 ? 4.950 1.618 -16.194 1.00 91.25 156 VAL A C 1
ATOM 1190 O O . VAL A 1 156 ? 6.069 1.721 -16.702 1.00 91.25 156 VAL A O 1
ATOM 1193 N N . PHE A 1 157 ? 4.540 0.546 -15.517 1.00 91.12 157 PHE A N 1
ATOM 1194 C CA . PHE A 1 157 ? 5.271 -0.715 -15.433 1.00 91.12 157 PHE A CA 1
ATOM 1195 C C . PHE A 1 157 ? 4.665 -1.694 -16.438 1.00 91.12 157 PHE A C 1
ATOM 1197 O O . PHE A 1 157 ? 3.516 -2.106 -16.295 1.00 91.12 157 PHE A O 1
ATOM 1204 N N . ASP A 1 158 ? 5.435 -2.040 -17.460 1.00 90.69 158 ASP A N 1
ATOM 1205 C CA . ASP A 1 158 ? 5.016 -2.896 -18.562 1.00 90.69 158 ASP A CA 1
ATOM 1206 C C . ASP A 1 158 ? 5.743 -4.245 -18.491 1.00 90.69 158 ASP A C 1
ATOM 1208 O O . ASP A 1 158 ? 6.967 -4.315 -18.634 1.00 90.69 158 ASP A O 1
ATOM 1212 N N . PHE A 1 159 ? 4.963 -5.303 -18.254 1.00 87.25 159 PHE A N 1
ATOM 1213 C CA . PHE A 1 159 ? 5.406 -6.698 -18.170 1.00 87.25 159 PHE A CA 1
ATOM 1214 C C . PHE A 1 159 ? 5.021 -7.522 -19.411 1.00 87.25 159 PHE A C 1
ATOM 1216 O O . PHE A 1 159 ? 5.219 -8.734 -19.429 1.00 87.25 159 PHE A O 1
ATOM 1223 N N . THR A 1 160 ? 4.440 -6.901 -20.444 1.00 81.56 160 THR A N 1
ATOM 1224 C CA . THR A 1 160 ? 3.899 -7.618 -21.616 1.00 81.56 160 THR A CA 1
ATOM 1225 C C . THR A 1 160 ? 4.980 -8.164 -22.551 1.00 81.56 160 THR A C 1
ATOM 1227 O O . THR A 1 160 ? 4.691 -8.979 -23.419 1.00 81.56 160 THR A O 1
ATOM 1230 N N . GLY A 1 161 ? 6.243 -7.779 -22.342 1.00 61.81 161 GLY A N 1
ATOM 1231 C CA . GLY A 1 161 ? 7.389 -8.351 -23.050 1.00 61.81 161 GLY A CA 1
ATOM 1232 C C . GLY A 1 161 ? 7.581 -7.850 -24.483 1.00 61.81 161 GLY A C 1
ATOM 1233 O O . GLY A 1 161 ? 8.521 -8.310 -25.143 1.00 61.81 161 GLY A O 1
ATOM 1234 N N . ASP A 1 162 ? 6.762 -6.898 -24.942 1.00 52.31 162 ASP A N 1
ATOM 1235 C CA . ASP A 1 162 ? 6.853 -6.356 -26.293 1.00 52.31 162 ASP A CA 1
ATOM 1236 C C . ASP A 1 162 ? 8.171 -5.596 -26.499 1.00 52.31 162 ASP A C 1
ATOM 1238 O O . ASP A 1 162 ? 8.501 -4.600 -25.840 1.00 52.31 162 ASP A O 1
ATOM 1242 N N . ALA A 1 163 ? 8.952 -6.100 -27.453 1.00 41.78 163 ALA A N 1
ATOM 1243 C CA . ALA A 1 163 ? 10.088 -5.392 -28.005 1.00 41.78 163 ALA A CA 1
ATOM 1244 C C . ALA A 1 163 ? 9.566 -4.172 -28.777 1.00 41.78 163 ALA A C 1
ATOM 1246 O O . ALA A 1 163 ? 8.886 -4.317 -29.789 1.00 41.78 163 ALA A O 1
ATOM 1247 N N . LEU A 1 164 ? 9.894 -2.970 -28.294 1.00 35.50 164 LEU A N 1
ATOM 1248 C CA . LEU A 1 164 ? 10.061 -1.820 -29.190 1.00 35.50 164 LEU A CA 1
ATOM 1249 C C . LEU A 1 164 ? 11.219 -2.101 -30.145 1.00 35.50 164 LEU A C 1
ATOM 1251 O O . LEU A 1 164 ? 12.297 -2.462 -29.607 1.00 35.50 164 LEU A O 1
#

Sequence (164 aa):
HLGAMSSAVQFQAELYKGQLQEGDVLVSNHPGGRRAGSMPPFSKTIEQEGAQILSFKLVKQGSILDALNISDLKAQVSANYQGATLIHTLIEELSLEVVEFYITAIQNTAEAAMRELLCFVDKKFGGKPLKATDYMVDGEELRLKISIDPKCGEVVFDFTGDAL

Foldseek 3Di:
DVVVVVVVVVVVCVVCPPPDDPPWDKDADDFAAPDDDQDDVPDPDSVRRHDHCPIDTQDDPRDGDDDDPVVVVVVVSVVVVVVVVVVVVVCVVPNPVVVVVVVVVVVVVVVVVLLVVLLV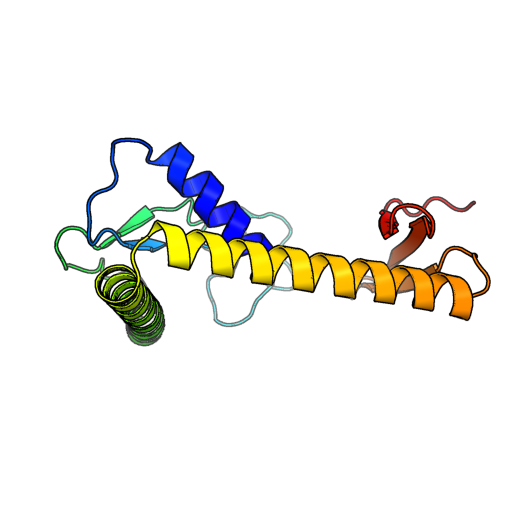VCVVVVNDWDWDWDADPVGDIFIWTWHADNVVSDIDIDRPPDDD

InterPro domains:
  IPR003692 Hydantoinase B/oxoprolinase [PF02538] (32-161)
  IPR045079 Oxoprolinase-like [PTHR11365] (1-162)

Mean predicted aligned error: 11.61 Å

Radius of gyration: 21.45 Å; Cα contacts (8 Å, |Δi|>4): 148; chains: 1; bounding box: 44×45×51 Å

pLDDT: mean 75.88, std 18.63, range [31.34, 97.25]

Nearest PDB structures (foldseek):
  4chj-assembly1_A  TM=4.596E-01  e=1.624E+00  Toxoplasma gondii ME49
  4chm-assembly2_B  TM=4.611E-01  e=4.043E+00  Toxoplasma gondii ME49
  4rfq-assembly1_A-2  TM=3.756E-01  e=9.474E+00  Homo sapiens